Protein AF-A0A8T4D2K1-F1 (afdb_monomer_lite)

Foldseek 3Di:
DDDDDDDDPVRVVVVVVVVVVQQQDKDQDAQPPGDRIDGNVSLVVVLVVLVVCVVVVVDVDRDRPDDPPD

Secondary structure (DSSP, 8-state):
--------HHHHHHHHHHHHHHHH-EES---SSS-S-EEHHHHHHHHHHHHHHHHTTSSS----------

Sequence (70 aa):
MGKRIHLCEYEAESLAEGLNGLFNRYVEIPRIKHGKRQTLDTLINEEALLLAKYLRNERKKWIPRILPLI

Structure (mmCIF, N/CA/C/O backbone):
data_AF-A0A8T4D2K1-F1
#
_entry.id   AF-A0A8T4D2K1-F1
#
loop_
_atom_site.group_PDB
_atom_site.id
_atom_site.type_symbol
_atom_site.label_atom_id
_atom_site.label_alt_id
_atom_site.label_comp_id
_atom_site.label_asym_id
_atom_site.label_entity_id
_atom_site.label_seq_id
_atom_site.pdbx_PDB_ins_code
_atom_site.Cartn_x
_atom_site.Cartn_y
_atom_site.Cartn_z
_atom_site.occupancy
_atom_site.B_iso_or_equiv
_atom_site.auth_seq_id
_atom_site.auth_comp_id
_atom_site.auth_asym_id
_atom_site.auth_atom_id
_atom_site.pdbx_PDB_model_num
ATOM 1 N N . MET A 1 1 ? 1.878 -27.515 -26.074 1.00 63.09 1 MET A N 1
ATOM 2 C CA . MET A 1 1 ? 2.967 -26.738 -25.437 1.00 63.09 1 MET A CA 1
ATOM 3 C C . MET A 1 1 ? 2.531 -25.281 -25.362 1.00 63.09 1 MET A C 1
ATOM 5 O O . MET A 1 1 ? 2.179 -24.731 -26.396 1.00 63.09 1 MET A O 1
ATOM 9 N N . GLY A 1 2 ? 2.450 -24.689 -24.167 1.00 79.44 2 GLY A N 1
ATOM 10 C CA . GLY A 1 2 ? 1.993 -23.302 -23.995 1.00 79.44 2 GLY A CA 1
ATOM 11 C C . GLY A 1 2 ? 3.118 -22.297 -24.246 1.00 79.44 2 GLY A C 1
ATOM 12 O O . GLY A 1 2 ? 4.224 -22.487 -23.743 1.00 79.44 2 GLY A O 1
ATOM 13 N N . LYS A 1 3 ? 2.845 -21.235 -25.012 1.00 86.06 3 LYS A N 1
ATOM 14 C CA . LYS A 1 3 ? 3.772 -20.103 -25.156 1.00 86.06 3 LYS A CA 1
ATOM 15 C C . LYS A 1 3 ? 3.790 -19.303 -23.849 1.00 86.06 3 LYS A C 1
ATOM 17 O O . LYS A 1 3 ? 2.731 -18.987 -23.315 1.00 86.06 3 LYS A O 1
ATOM 22 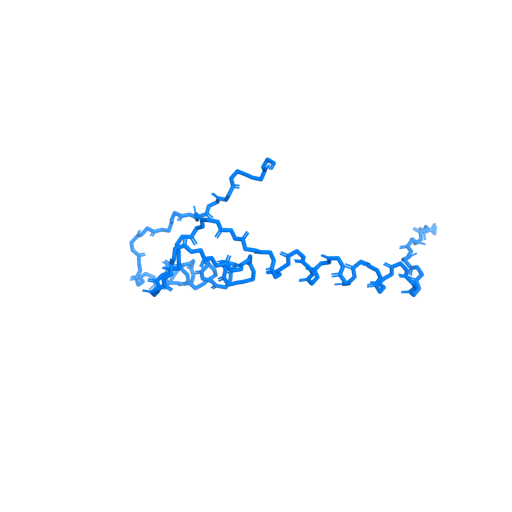N N . ARG A 1 4 ? 4.986 -18.988 -23.345 1.00 88.81 4 ARG A N 1
ATOM 23 C CA . ARG A 1 4 ? 5.198 -18.096 -22.195 1.00 88.81 4 ARG A CA 1
ATOM 24 C C . ARG A 1 4 ? 5.723 -16.759 -22.699 1.00 88.81 4 ARG A C 1
ATOM 26 O O . ARG A 1 4 ? 6.614 -16.744 -23.543 1.00 88.81 4 ARG A O 1
ATOM 33 N N . ILE A 1 5 ? 5.179 -15.672 -22.171 1.00 91.56 5 ILE A N 1
ATOM 34 C CA . ILE A 1 5 ? 5.635 -14.307 -22.436 1.00 91.56 5 ILE A CA 1
ATOM 35 C C . ILE A 1 5 ? 6.296 -13.810 -21.153 1.00 91.56 5 ILE A C 1
ATOM 37 O O . ILE A 1 5 ? 5.742 -13.993 -20.069 1.00 91.56 5 ILE A O 1
ATOM 41 N N . HIS A 1 6 ? 7.490 -13.245 -21.281 1.00 92.81 6 HIS A N 1
ATOM 42 C CA . HIS A 1 6 ? 8.241 -12.623 -20.198 1.00 92.81 6 HIS A CA 1
ATOM 43 C C . HIS A 1 6 ? 8.689 -11.239 -20.656 1.00 92.81 6 HIS A C 1
ATOM 45 O O . HIS A 1 6 ? 8.891 -11.027 -21.850 1.00 92.81 6 HIS A O 1
ATOM 51 N N . LEU A 1 7 ? 8.818 -10.324 -19.700 1.00 95.94 7 LEU A N 1
ATOM 52 C CA . LEU A 1 7 ? 9.455 -9.034 -19.931 1.00 95.94 7 LEU A CA 1
ATOM 53 C C . LEU A 1 7 ? 10.956 -9.265 -20.110 1.00 95.94 7 LEU A C 1
ATOM 55 O O . LEU A 1 7 ? 11.539 -10.116 -19.427 1.00 95.94 7 LEU A O 1
ATOM 59 N N . CYS A 1 8 ? 11.578 -8.525 -21.021 1.00 96.75 8 CYS A N 1
ATOM 60 C CA . CYS A 1 8 ? 13.031 -8.437 -21.047 1.00 96.75 8 CYS A CA 1
ATOM 61 C C . CYS A 1 8 ? 13.538 -7.611 -19.851 1.00 96.75 8 CYS A C 1
ATOM 63 O O . CYS A 1 8 ? 12.761 -6.966 -19.148 1.00 96.75 8 CYS A O 1
ATOM 65 N N . GLU A 1 9 ? 14.846 -7.646 -19.600 1.00 96.56 9 GLU A N 1
ATOM 66 C CA . GLU A 1 9 ? 15.458 -7.014 -18.422 1.00 96.56 9 GLU A CA 1
ATOM 67 C C . GLU A 1 9 ? 15.112 -5.522 -18.307 1.00 96.56 9 GLU A C 1
ATOM 69 O O . GLU A 1 9 ? 14.620 -5.086 -17.269 1.00 96.56 9 GLU A O 1
ATOM 74 N N . TYR A 1 10 ? 15.246 -4.776 -19.407 1.00 97.00 10 TYR A N 1
ATOM 75 C CA . TYR A 1 10 ? 14.891 -3.356 -19.468 1.00 97.00 10 TYR A CA 1
ATOM 76 C C . TYR A 1 10 ? 13.406 -3.094 -19.167 1.00 97.00 10 TYR A C 1
ATOM 78 O O . TYR A 1 10 ? 13.064 -2.165 -18.439 1.00 97.00 10 TYR A O 1
ATOM 86 N N . GLU A 1 11 ? 12.503 -3.917 -19.704 1.00 97.62 11 GLU A N 1
ATOM 87 C CA . GLU A 1 11 ? 11.066 -3.776 -19.450 1.00 97.62 11 GLU A CA 1
ATOM 88 C C . GLU A 1 11 ? 10.718 -4.079 -17.987 1.00 97.62 11 GLU A C 1
ATOM 90 O O . GLU A 1 11 ? 9.869 -3.410 -17.397 1.00 97.62 11 GLU A O 1
ATOM 95 N N . ALA A 1 12 ? 11.377 -5.075 -17.389 1.00 97.88 12 ALA A N 1
ATOM 96 C CA . ALA A 1 12 ? 11.202 -5.412 -15.982 1.00 97.88 12 ALA A CA 1
ATOM 97 C C . ALA A 1 12 ? 11.725 -4.297 -15.062 1.00 97.88 12 ALA A C 1
ATOM 99 O O . ALA A 1 12 ? 11.059 -3.956 -14.084 1.00 97.88 12 ALA A O 1
ATOM 100 N N . GLU A 1 13 ? 12.875 -3.704 -15.388 1.00 98.00 13 GLU A N 1
ATOM 101 C CA . GLU A 1 13 ? 13.445 -2.570 -14.658 1.00 98.00 13 GLU A CA 1
ATOM 102 C C . GLU A 1 13 ? 12.542 -1.335 -14.753 1.00 98.00 13 GLU A C 1
ATOM 104 O O . GLU A 1 13 ? 12.164 -0.766 -13.728 1.00 98.00 13 GLU A O 1
ATOM 109 N N . SER A 1 14 ? 12.101 -0.983 -15.965 1.00 98.00 14 SER A N 1
ATOM 110 C CA . SER A 1 14 ? 11.178 0.134 -16.190 1.00 98.00 14 SER A CA 1
ATOM 111 C C . SER A 1 14 ? 9.852 -0.056 -15.442 1.00 98.00 14 SER A C 1
ATOM 113 O O . SER A 1 14 ? 9.332 0.883 -14.831 1.00 98.00 14 SER A O 1
ATOM 115 N N . LEU A 1 15 ? 9.321 -1.284 -15.415 1.00 97.81 15 LEU A N 1
ATOM 116 C CA . LEU A 1 15 ? 8.132 -1.615 -14.633 1.00 97.81 15 LEU A CA 1
ATOM 117 C C . LEU A 1 15 ? 8.373 -1.445 -13.127 1.00 97.81 15 LEU A C 1
ATOM 119 O O . LEU A 1 15 ? 7.523 -0.883 -12.433 1.00 97.81 15 LEU A O 1
ATOM 123 N N . ALA A 1 16 ? 9.508 -1.924 -12.615 1.00 97.88 16 ALA A N 1
ATOM 124 C CA . ALA A 1 16 ? 9.854 -1.808 -11.202 1.00 97.88 16 ALA A CA 1
ATOM 125 C C . ALA A 1 16 ? 10.007 -0.340 -10.774 1.00 97.88 16 ALA A C 1
ATOM 127 O O . ALA A 1 16 ? 9.495 0.050 -9.722 1.00 97.88 16 ALA A O 1
ATOM 128 N N . GLU A 1 17 ? 10.638 0.490 -11.607 1.00 98.19 17 GLU A N 1
ATOM 129 C CA . GLU A 1 17 ? 10.769 1.928 -11.373 1.00 98.19 17 GLU A CA 1
ATOM 130 C C . GLU A 1 17 ? 9.398 2.616 -11.343 1.00 98.19 17 GLU A C 1
ATOM 132 O O . GLU A 1 17 ? 9.079 3.324 -10.383 1.00 98.19 17 GLU A O 1
ATOM 137 N N . GLY A 1 18 ? 8.546 2.350 -12.339 1.00 97.81 18 GLY A N 1
ATOM 138 C CA . GLY A 1 18 ? 7.192 2.900 -12.400 1.00 97.81 18 GLY A CA 1
ATOM 139 C C . GLY A 1 18 ? 6.333 2.494 -11.199 1.00 97.81 18 GLY A C 1
ATOM 140 O O . GLY A 1 18 ? 5.619 3.323 -10.628 1.00 97.81 18 GLY A O 1
ATOM 141 N N . LEU A 1 19 ? 6.440 1.237 -10.763 1.00 97.06 19 LEU A N 1
ATOM 142 C CA . LEU A 1 19 ? 5.729 0.722 -9.594 1.00 97.06 19 LEU A CA 1
ATOM 143 C C . LEU A 1 19 ? 6.214 1.380 -8.296 1.00 97.06 19 LEU A C 1
ATOM 145 O O . LEU A 1 19 ? 5.403 1.797 -7.467 1.00 97.06 19 LEU A O 1
ATOM 149 N N . ASN A 1 20 ? 7.527 1.537 -8.137 1.00 96.94 20 ASN A N 1
ATOM 150 C CA . ASN A 1 20 ? 8.097 2.249 -6.998 1.00 96.94 20 ASN A CA 1
ATOM 151 C C . ASN A 1 20 ? 7.677 3.732 -6.997 1.00 96.94 20 ASN A C 1
ATOM 153 O O . ASN A 1 20 ? 7.336 4.288 -5.950 1.00 96.94 20 ASN A O 1
ATOM 157 N N . GLY A 1 21 ? 7.623 4.369 -8.168 1.00 97.50 21 GLY A N 1
ATOM 158 C CA . GLY A 1 21 ? 7.084 5.720 -8.334 1.00 97.50 21 GLY A CA 1
ATOM 159 C C . GLY A 1 21 ? 5.618 5.822 -7.905 1.00 97.50 21 GLY A C 1
ATOM 160 O O . GLY A 1 21 ? 5.251 6.741 -7.169 1.00 97.50 21 GLY A O 1
ATOM 161 N N . LEU A 1 22 ? 4.788 4.843 -8.285 1.00 95.50 22 LEU A N 1
ATOM 162 C CA . LEU A 1 22 ? 3.391 4.764 -7.858 1.00 95.50 22 LEU A CA 1
ATOM 163 C C . LEU A 1 22 ? 3.278 4.673 -6.332 1.00 95.50 22 LEU A C 1
ATOM 165 O O . LEU A 1 22 ? 2.526 5.437 -5.733 1.00 95.50 22 LEU A O 1
ATOM 169 N N . PHE A 1 23 ? 4.043 3.798 -5.682 1.00 95.50 23 PHE A N 1
ATOM 170 C CA . PHE A 1 23 ? 4.000 3.641 -4.226 1.00 95.50 23 PHE A CA 1
ATOM 171 C C . PHE A 1 23 ? 4.424 4.897 -3.456 1.00 95.50 23 PHE A C 1
ATOM 173 O O . PHE A 1 23 ? 3.871 5.176 -2.387 1.00 95.50 23 PHE A O 1
ATOM 180 N N . ASN A 1 24 ? 5.324 5.700 -4.025 1.00 96.50 24 ASN A N 1
ATOM 181 C CA . ASN A 1 24 ? 5.757 6.977 -3.458 1.00 96.50 24 ASN A CA 1
ATOM 182 C C . ASN A 1 24 ? 4.797 8.145 -3.741 1.00 96.50 24 ASN A C 1
ATOM 184 O O . ASN A 1 24 ? 4.933 9.213 -3.137 1.00 96.50 24 ASN A O 1
ATOM 188 N N . ARG A 1 25 ? 3.799 7.969 -4.617 1.00 95.06 25 ARG A N 1
ATOM 189 C CA . ARG A 1 25 ? 2.801 9.003 -4.911 1.00 95.06 25 ARG A CA 1
ATOM 190 C C . ARG A 1 25 ? 2.005 9.350 -3.654 1.00 95.06 25 ARG A C 1
ATOM 192 O O . ARG A 1 25 ? 1.482 8.473 -2.966 1.00 95.06 25 ARG A O 1
ATOM 199 N N . TYR A 1 26 ? 1.881 10.646 -3.384 1.00 93.62 26 TYR A N 1
ATOM 200 C CA . TYR A 1 26 ? 1.040 11.151 -2.304 1.00 93.62 26 TYR A CA 1
ATOM 201 C C . TYR A 1 26 ? -0.434 11.155 -2.696 1.00 93.62 26 TYR A C 1
ATOM 203 O O . TYR A 1 26 ? -0.795 11.469 -3.830 1.00 93.62 26 TYR A O 1
ATOM 211 N N . VAL A 1 27 ? -1.278 10.850 -1.717 1.00 91.94 27 VAL A N 1
ATOM 212 C CA . VAL A 1 27 ? -2.732 10.877 -1.826 1.00 91.94 27 VAL A CA 1
ATOM 213 C C . VAL A 1 27 ? -3.314 11.694 -0.682 1.00 91.94 27 VAL A C 1
ATOM 215 O O . VAL A 1 27 ? -2.811 11.651 0.446 1.00 91.94 27 VAL A O 1
ATOM 218 N N . GLU A 1 28 ? -4.383 12.434 -0.969 1.00 92.31 28 GLU A N 1
ATOM 219 C CA . GLU A 1 28 ? -5.078 13.317 -0.019 1.00 92.31 28 GLU A CA 1
ATOM 220 C C . GLU A 1 28 ? -6.006 12.520 0.916 1.00 92.31 28 GLU A C 1
ATOM 222 O O . GLU A 1 28 ? -7.182 12.827 1.101 1.00 92.31 28 GLU A O 1
ATOM 227 N N . ILE A 1 29 ? -5.465 11.442 1.488 1.00 91.31 29 ILE A N 1
ATOM 228 C CA . ILE A 1 29 ? -6.093 10.657 2.545 1.00 91.31 29 ILE A CA 1
ATOM 229 C C . ILE A 1 29 ? -5.300 10.888 3.832 1.00 91.31 29 ILE A C 1
ATOM 231 O O . ILE A 1 29 ? -4.086 10.651 3.853 1.00 91.31 29 ILE A O 1
ATOM 235 N N . PRO A 1 30 ? -5.964 11.303 4.923 1.00 92.06 30 PRO A N 1
ATOM 236 C CA . PRO A 1 30 ? -5.304 11.480 6.203 1.00 92.06 30 PRO A CA 1
ATOM 237 C C . PRO A 1 30 ? -4.697 10.179 6.735 1.00 92.06 30 PRO A C 1
ATOM 239 O O . PRO A 1 30 ? -5.299 9.100 6.669 1.00 92.06 30 PRO A O 1
ATOM 242 N N . ARG A 1 31 ? -3.513 10.315 7.328 1.00 92.62 31 ARG A N 1
ATOM 243 C CA . ARG A 1 31 ? -2.820 9.237 8.041 1.00 92.62 31 ARG A CA 1
ATOM 244 C C . ARG A 1 31 ? -3.541 8.938 9.360 1.00 92.62 31 ARG A C 1
ATOM 246 O O . ARG A 1 31 ? -4.057 9.859 9.990 1.00 92.62 31 ARG A O 1
ATOM 253 N N . ILE A 1 32 ? -3.517 7.689 9.836 1.00 89.25 32 ILE A N 1
ATOM 254 C CA . ILE A 1 32 ? -4.144 7.307 11.120 1.00 89.25 32 ILE A CA 1
ATOM 255 C C . ILE A 1 32 ? -3.541 8.089 12.295 1.00 89.25 32 ILE A C 1
ATOM 257 O O . ILE A 1 32 ? -4.264 8.462 13.215 1.00 89.25 32 ILE A O 1
ATOM 261 N N . LYS A 1 33 ? -2.217 8.307 12.291 1.00 83.00 33 LYS A N 1
ATOM 262 C CA . LYS A 1 33 ? -1.517 9.026 13.370 1.00 83.00 33 LYS A CA 1
ATOM 263 C C . LYS A 1 33 ? -1.589 10.547 13.214 1.00 83.00 33 LYS A C 1
ATOM 265 O O . LYS A 1 33 ? -2.228 11.220 14.011 1.00 83.00 33 LYS A O 1
ATOM 270 N N . HIS A 1 34 ? -0.869 11.095 12.237 1.00 80.31 34 HIS A N 1
ATOM 271 C CA . HIS A 1 34 ? -0.786 12.535 12.000 1.00 80.31 34 HIS A CA 1
ATOM 272 C C . HIS A 1 34 ? -0.415 12.799 10.540 1.00 80.31 34 HIS A C 1
ATOM 274 O O . HIS A 1 34 ? 0.487 12.149 10.010 1.00 80.31 34 HIS A O 1
ATOM 280 N N . GLY A 1 35 ? -1.098 13.749 9.904 1.00 87.38 35 GLY A N 1
ATOM 281 C CA . GLY A 1 35 ? -0.832 14.164 8.526 1.00 87.38 35 GLY A CA 1
ATOM 282 C C . GLY A 1 35 ? -2.099 14.253 7.679 1.00 87.38 35 GLY A C 1
ATOM 283 O O . GLY A 1 35 ? -2.997 13.422 7.794 1.00 87.38 35 GLY A O 1
ATOM 284 N N . LYS A 1 36 ? -2.153 15.274 6.815 1.00 88.75 36 LYS A N 1
ATOM 285 C CA . LYS A 1 36 ? -3.279 15.519 5.896 1.00 88.75 36 LYS A CA 1
ATOM 286 C C . LYS A 1 36 ? -3.232 14.652 4.630 1.00 88.75 36 LYS A C 1
ATOM 288 O O . LYS A 1 36 ? -4.259 14.452 4.000 1.00 88.75 36 LYS A O 1
ATOM 293 N N . ARG A 1 37 ? -2.050 14.122 4.305 1.00 92.25 37 ARG A N 1
ATOM 294 C CA . ARG A 1 37 ? -1.763 13.275 3.142 1.00 92.25 37 ARG A CA 1
ATOM 295 C C . ARG A 1 37 ? -0.729 12.214 3.496 1.00 92.25 37 ARG A C 1
ATOM 297 O O . ARG A 1 37 ? 0.017 12.375 4.467 1.00 92.25 37 ARG A O 1
ATOM 304 N N . GLN A 1 38 ? -0.637 11.167 2.690 1.00 94.25 38 GLN A N 1
ATOM 305 C CA . GLN A 1 38 ? 0.359 10.106 2.848 1.00 94.25 38 GLN A CA 1
ATOM 306 C C . GLN A 1 38 ? 0.715 9.460 1.510 1.00 94.25 38 GLN A C 1
ATOM 308 O O . GLN A 1 38 ? 0.029 9.701 0.523 1.00 94.25 38 GLN A O 1
ATOM 313 N N . THR A 1 39 ? 1.785 8.665 1.469 1.00 94.94 39 THR A N 1
ATOM 314 C CA . THR A 1 39 ? 2.120 7.876 0.276 1.00 94.94 39 THR A CA 1
ATOM 315 C C . THR A 1 39 ? 1.132 6.724 0.098 1.00 94.94 39 THR A C 1
ATOM 317 O O . THR A 1 39 ? 0.543 6.257 1.080 1.00 94.94 39 THR A O 1
ATOM 320 N N . LEU A 1 40 ? 0.966 6.247 -1.139 1.00 94.44 40 LEU A N 1
ATOM 321 C CA . LEU A 1 40 ? 0.176 5.047 -1.426 1.00 94.44 40 LEU A CA 1
ATOM 322 C C . LEU A 1 40 ? 0.684 3.831 -0.643 1.00 94.44 40 LEU A C 1
ATOM 324 O O . LEU A 1 40 ? -0.129 3.106 -0.075 1.00 94.44 40 LEU A O 1
ATOM 328 N N . ASP A 1 41 ? 2.003 3.661 -0.524 1.00 95.75 41 ASP A N 1
ATOM 329 C CA . ASP A 1 41 ? 2.597 2.610 0.313 1.00 95.75 41 ASP A CA 1
ATOM 330 C C . ASP A 1 41 ? 2.138 2.696 1.780 1.00 95.75 41 ASP A C 1
ATOM 332 O O . ASP A 1 41 ? 1.670 1.715 2.362 1.00 95.75 41 ASP A O 1
ATOM 336 N N . THR A 1 42 ? 2.184 3.897 2.372 1.00 95.44 42 THR A N 1
ATOM 337 C CA . THR A 1 42 ? 1.728 4.084 3.758 1.00 95.44 42 THR A CA 1
ATOM 338 C C . THR A 1 42 ? 0.244 3.743 3.886 1.00 95.44 42 THR A C 1
ATOM 340 O O . THR A 1 42 ? -0.151 3.074 4.839 1.00 95.44 42 THR A O 1
ATOM 343 N N . LEU A 1 43 ? -0.584 4.177 2.928 1.00 94.81 43 LEU A N 1
ATOM 344 C CA . LEU A 1 43 ? -2.018 3.893 2.937 1.00 94.81 43 LEU A CA 1
ATOM 345 C C . LEU A 1 43 ? -2.295 2.383 2.901 1.00 94.81 43 LEU A C 1
ATOM 347 O O . LEU A 1 43 ? -3.097 1.909 3.704 1.00 94.81 43 LEU A O 1
ATOM 351 N N . ILE A 1 44 ? -1.613 1.630 2.029 1.00 95.12 44 ILE A N 1
ATOM 352 C CA . ILE A 1 44 ? -1.743 0.166 1.930 1.00 95.12 44 ILE A CA 1
ATOM 353 C C . ILE A 1 44 ? -1.390 -0.495 3.269 1.00 95.12 44 ILE A C 1
ATOM 355 O O . ILE A 1 44 ? -2.162 -1.310 3.782 1.00 95.12 44 ILE A O 1
ATOM 359 N N . ASN A 1 45 ? -0.268 -0.100 3.877 1.00 96.00 45 ASN A N 1
ATOM 360 C CA . ASN A 1 45 ? 0.174 -0.624 5.170 1.00 96.00 45 ASN A CA 1
ATOM 361 C C . ASN A 1 45 ? -0.822 -0.316 6.302 1.00 96.00 45 ASN A C 1
ATOM 363 O O . ASN A 1 45 ? -1.114 -1.167 7.147 1.00 96.00 45 ASN A O 1
ATOM 367 N N . GLU A 1 46 ? -1.386 0.891 6.319 1.00 95.50 46 GLU A N 1
ATOM 368 C CA . GLU A 1 46 ? -2.406 1.259 7.295 1.00 95.50 46 GLU A CA 1
ATOM 369 C C . GLU A 1 46 ? -3.727 0.499 7.088 1.00 95.50 46 GLU A C 1
ATOM 371 O O . GLU A 1 46 ? -4.344 0.091 8.073 1.00 95.50 46 GLU A O 1
ATOM 376 N N . GLU A 1 47 ? -4.166 0.277 5.846 1.00 95.25 47 GLU A N 1
ATOM 377 C CA . GLU A 1 47 ? -5.349 -0.545 5.555 1.00 95.25 47 GLU A CA 1
ATOM 378 C C . GLU A 1 47 ? -5.158 -1.996 5.993 1.00 95.25 47 GLU A C 1
ATOM 380 O O . GLU A 1 47 ? -6.044 -2.558 6.641 1.00 95.25 47 GLU A O 1
ATOM 385 N N . ALA A 1 48 ? -3.986 -2.579 5.725 1.00 96.44 48 ALA A N 1
ATOM 386 C CA . ALA A 1 48 ? -3.646 -3.922 6.183 1.00 96.44 48 ALA A CA 1
ATOM 387 C C . ALA A 1 48 ? -3.700 -4.020 7.717 1.00 96.44 48 ALA A C 1
ATOM 389 O O . ALA A 1 48 ? -4.277 -4.964 8.267 1.00 96.44 48 ALA A O 1
ATOM 390 N N . LEU A 1 49 ? -3.182 -3.010 8.425 1.00 96.00 49 LEU A N 1
ATOM 391 C CA . LEU A 1 49 ? -3.282 -2.932 9.882 1.00 96.00 49 LEU A CA 1
ATOM 392 C C . LEU A 1 49 ? -4.742 -2.848 10.348 1.00 96.00 49 LEU A C 1
ATOM 394 O O . LEU A 1 49 ? -5.128 -3.558 11.277 1.00 96.00 49 LEU A O 1
ATOM 398 N N . LEU A 1 50 ? -5.557 -1.981 9.741 1.00 95.62 50 LEU A N 1
ATOM 399 C CA . LEU A 1 50 ? -6.963 -1.809 10.116 1.00 95.62 50 LEU A CA 1
ATOM 400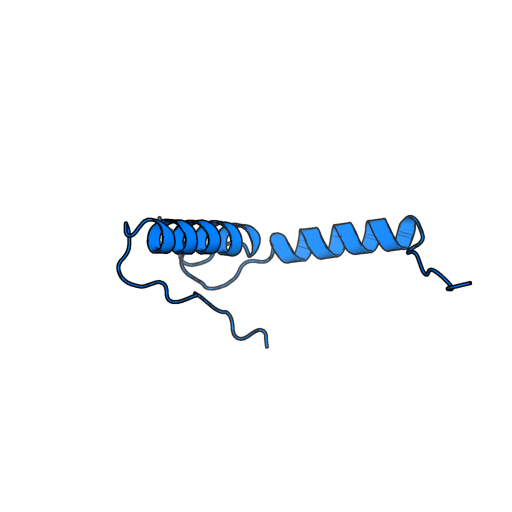 C C . LEU A 1 50 ? -7.783 -3.079 9.879 1.00 95.62 50 LEU A C 1
ATOM 402 O O . LEU A 1 50 ? -8.588 -3.441 10.743 1.00 95.62 50 LEU A O 1
ATOM 406 N N . LEU A 1 51 ? -7.545 -3.766 8.762 1.00 96.19 51 LEU A N 1
ATOM 407 C CA . LEU A 1 51 ? -8.145 -5.060 8.459 1.00 96.19 51 LEU A CA 1
ATOM 408 C C . LEU A 1 51 ? -7.741 -6.104 9.505 1.00 96.19 51 LEU A C 1
ATOM 410 O O . LEU A 1 51 ? -8.603 -6.768 10.076 1.00 96.19 51 LEU A O 1
ATOM 414 N N . ALA A 1 52 ? -6.452 -6.201 9.835 1.00 97.94 52 ALA A N 1
ATOM 415 C CA . ALA A 1 52 ? -5.970 -7.147 10.837 1.00 97.94 52 ALA A CA 1
ATOM 416 C C . ALA A 1 52 ? -6.593 -6.900 12.225 1.00 97.94 52 ALA A C 1
ATOM 418 O O . ALA A 1 52 ? -6.979 -7.848 12.908 1.00 97.94 52 ALA A O 1
ATOM 419 N N . LYS A 1 53 ? -6.756 -5.633 12.630 1.00 97.62 53 LYS A N 1
ATOM 420 C CA . LYS A 1 53 ? -7.456 -5.270 13.876 1.00 97.62 53 LYS A CA 1
ATOM 421 C C . LYS A 1 53 ? -8.924 -5.689 13.865 1.00 97.62 53 LYS A C 1
ATOM 423 O O . LYS A 1 53 ? -9.440 -6.130 14.887 1.00 97.62 53 LYS A O 1
ATOM 428 N N . TYR A 1 54 ? -9.599 -5.545 12.727 1.00 97.75 54 TYR A N 1
ATOM 429 C CA . TYR A 1 54 ? -10.979 -5.999 12.574 1.00 97.75 54 TYR A CA 1
ATOM 430 C C . TYR A 1 54 ? -11.087 -7.523 12.695 1.00 97.75 54 TYR A C 1
ATOM 432 O O . TYR A 1 54 ? -11.897 -8.009 13.479 1.00 97.75 54 TYR A O 1
ATOM 440 N N . LEU A 1 55 ? -10.209 -8.270 12.019 1.00 98.12 55 LEU A N 1
ATOM 441 C CA . LEU A 1 55 ? -10.174 -9.736 12.093 1.00 98.12 55 LEU A CA 1
ATOM 442 C C . LEU A 1 55 ? -9.882 -10.257 13.511 1.00 98.12 55 LEU A C 1
ATOM 444 O O . LEU A 1 55 ? -10.424 -11.283 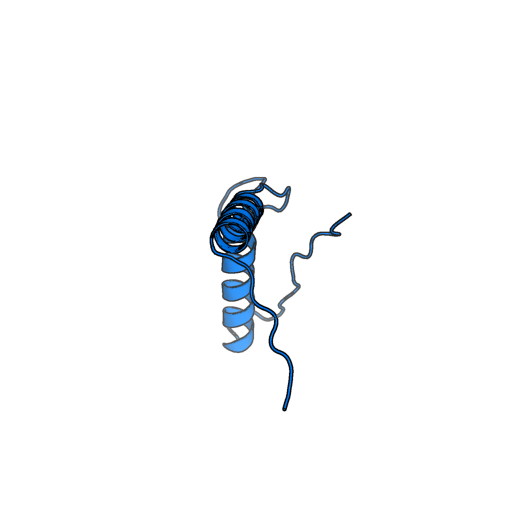13.906 1.00 98.12 55 LEU A O 1
ATOM 448 N N . ARG A 1 56 ? -9.075 -9.537 14.301 1.00 98.31 56 ARG A N 1
ATOM 449 C CA . ARG A 1 56 ? -8.811 -9.853 15.720 1.00 98.31 56 ARG A CA 1
ATOM 450 C C . ARG A 1 56 ? -9.873 -9.328 16.691 1.00 98.31 56 ARG A C 1
ATOM 452 O O . ARG A 1 56 ? -9.680 -9.404 17.900 1.00 98.31 56 ARG A O 1
ATOM 459 N N . ASN A 1 57 ? -10.976 -8.776 16.187 1.00 97.56 57 ASN A N 1
ATOM 460 C CA . ASN A 1 57 ? -12.042 -8.174 16.990 1.00 97.56 57 ASN A CA 1
ATOM 461 C C . ASN A 1 57 ? -11.578 -6.996 17.885 1.00 97.56 57 ASN A C 1
ATOM 463 O O . ASN A 1 57 ? -12.274 -6.593 18.814 1.00 97.56 57 ASN A O 1
ATOM 467 N N . GLU A 1 58 ? -10.423 -6.389 17.584 1.00 97.94 58 GLU A N 1
ATOM 468 C CA . GLU A 1 58 ? -9.917 -5.163 18.229 1.00 97.94 58 GLU A CA 1
ATOM 469 C C . GLU A 1 58 ? -10.633 -3.908 17.698 1.00 97.94 58 GLU A C 1
ATOM 471 O O . GLU A 1 58 ? -10.551 -2.821 18.274 1.00 97.94 58 GLU A O 1
ATOM 476 N N . ARG A 1 59 ? -11.330 -4.039 16.563 1.00 95.44 59 ARG A N 1
ATOM 477 C CA . ARG A 1 59 ? -12.092 -2.974 15.911 1.00 95.44 59 ARG A CA 1
ATOM 478 C C . ARG A 1 59 ? -13.447 -3.508 15.457 1.00 95.44 59 ARG A C 1
ATOM 480 O O . ARG A 1 59 ? -13.509 -4.499 14.748 1.00 95.44 59 ARG A O 1
ATOM 487 N N . LYS A 1 60 ? -14.532 -2.794 15.780 1.00 95.25 60 LYS A N 1
ATOM 488 C CA . LYS A 1 60 ? -15.913 -3.220 15.461 1.00 95.25 60 LYS A CA 1
ATOM 489 C C . LYS A 1 60 ? -16.274 -3.174 13.972 1.00 95.25 60 LYS A C 1
ATOM 491 O O . LYS A 1 60 ? -17.152 -3.904 13.532 1.00 95.25 60 LYS A O 1
ATOM 496 N N . LYS A 1 61 ? -15.668 -2.259 13.211 1.00 94.62 61 LYS A N 1
ATOM 497 C CA . LYS A 1 61 ? -15.959 -2.042 11.786 1.00 94.62 61 LYS A CA 1
ATOM 498 C C . LYS A 1 61 ? -14.684 -1.701 11.032 1.00 94.62 61 LYS A C 1
ATOM 5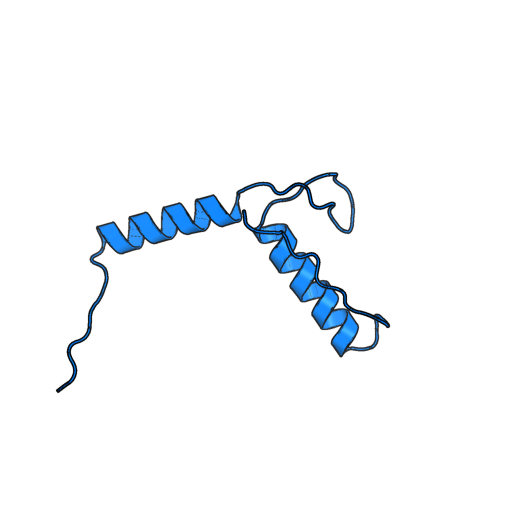00 O O . LYS A 1 61 ? -13.939 -0.824 11.472 1.00 94.62 61 LYS A O 1
ATOM 505 N N . TRP A 1 62 ? -14.479 -2.317 9.878 1.00 93.56 62 TRP A N 1
ATOM 506 C CA . TRP A 1 62 ? -13.486 -1.896 8.895 1.00 93.56 62 TRP A CA 1
ATOM 507 C C . TRP A 1 62 ? -14.215 -1.311 7.686 1.00 93.56 62 TRP A C 1
ATOM 509 O O . TRP A 1 62 ? -15.082 -1.958 7.108 1.00 93.56 62 TRP A O 1
ATOM 519 N N . ILE A 1 63 ? -13.912 -0.052 7.374 1.00 91.56 63 ILE A N 1
ATOM 520 C CA . ILE A 1 63 ? -14.411 0.654 6.194 1.00 91.56 63 ILE A CA 1
ATOM 521 C C . ILE A 1 63 ?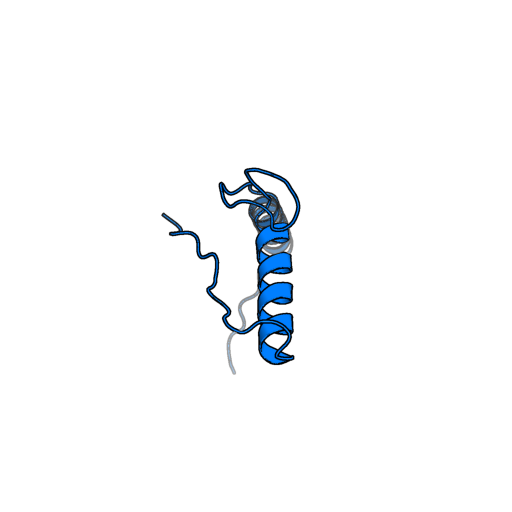 -13.152 1.047 5.421 1.00 91.56 63 ILE A C 1
ATOM 523 O O . ILE A 1 63 ? -12.408 1.894 5.928 1.00 91.56 63 ILE A O 1
ATOM 527 N N . PRO A 1 64 ? -12.871 0.409 4.274 1.00 91.06 64 PRO A N 1
ATOM 528 C CA . PRO A 1 64 ? -11.673 0.697 3.500 1.00 91.06 64 PRO A CA 1
ATOM 529 C C . PRO A 1 64 ? -11.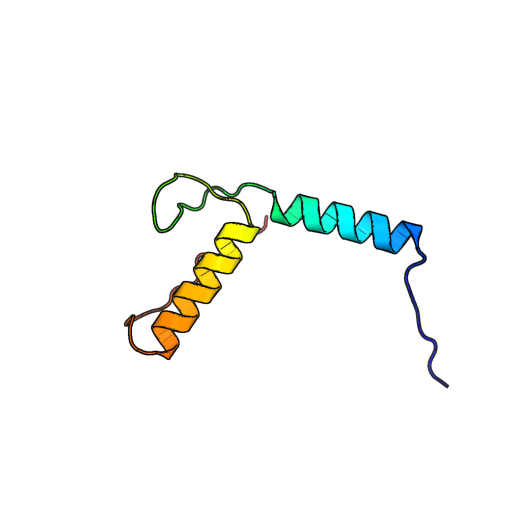612 2.174 3.097 1.00 91.06 64 PRO A C 1
ATOM 531 O O . PRO A 1 64 ? -12.609 2.736 2.635 1.00 91.06 64 PRO A O 1
ATOM 534 N N . ARG A 1 65 ? -10.445 2.812 3.240 1.00 90.31 65 ARG A N 1
ATOM 535 C CA . ARG A 1 65 ? -10.209 4.179 2.736 1.00 90.31 65 ARG A CA 1
ATOM 536 C C . ARG A 1 65 ? -9.842 4.125 1.251 1.00 90.31 65 ARG A C 1
ATOM 538 O O . ARG A 1 65 ? -8.679 4.248 0.881 1.00 90.31 65 ARG A O 1
ATOM 545 N N . ILE A 1 66 ? -10.843 3.868 0.411 1.00 80.25 66 ILE A N 1
ATOM 546 C CA . ILE A 1 66 ? -10.675 3.723 -1.042 1.00 80.25 66 ILE A CA 1
ATOM 547 C C . ILE A 1 66 ? -10.526 5.108 -1.684 1.00 80.25 66 ILE A C 1
ATOM 549 O O . ILE A 1 66 ? -11.302 6.017 -1.391 1.00 80.25 66 ILE A O 1
ATOM 553 N N . LEU A 1 67 ? -9.556 5.258 -2.585 1.00 66.81 67 LEU A N 1
ATOM 554 C CA . LEU A 1 67 ? -9.511 6.380 -3.522 1.00 66.81 67 LEU A CA 1
ATOM 555 C C . LEU A 1 67 ? -10.439 6.072 -4.700 1.00 66.81 67 LEU A C 1
ATOM 557 O O . LEU A 1 67 ? -10.321 4.982 -5.266 1.00 66.81 67 LEU A O 1
ATOM 561 N N . PRO A 1 68 ? -11.295 7.001 -5.153 1.00 58.94 68 PRO A N 1
ATOM 562 C CA . PRO A 1 68 ? -11.713 6.972 -6.542 1.00 58.94 68 PRO A CA 1
ATOM 563 C C . PRO A 1 68 ? -10.448 7.223 -7.373 1.00 58.94 68 PRO A C 1
ATOM 565 O O . PRO A 1 68 ? -9.953 8.344 -7.449 1.00 58.94 68 PRO A O 1
ATOM 568 N N . LEU A 1 69 ? -9.852 6.152 -7.897 1.00 51.50 69 LEU A N 1
ATOM 569 C CA . LEU A 1 69 ? -8.797 6.236 -8.901 1.00 51.50 69 LEU A CA 1
ATOM 570 C C . LEU A 1 69 ? -9.460 6.779 -10.174 1.00 51.50 69 LEU A C 1
ATOM 572 O O . LEU A 1 69 ? -10.022 6.005 -10.945 1.00 51.50 69 LEU A O 1
ATOM 576 N N . ILE A 1 70 ? -9.483 8.105 -10.322 1.00 42.03 70 ILE A N 1
ATOM 577 C CA . ILE A 1 70 ? -9.822 8.802 -11.569 1.00 42.03 70 ILE A CA 1
ATOM 578 C C . ILE A 1 70 ? -8.525 9.360 -12.144 1.00 42.03 70 ILE A C 1
ATOM 580 O O . ILE A 1 70 ? -7.760 9.975 -11.359 1.00 42.03 70 ILE A O 1
#

Radius of gyration: 17.1 Å; chains: 1; bounding box: 31×42×44 Å

pLDDT: mean 91.32, std 10.83, range [42.03, 98.31]